Protein AF-A0A2C9LQG1-F1 (afdb_monomer)

Structure (mmCIF, N/CA/C/O backbone):
data_AF-A0A2C9LQG1-F1
#
_entry.id   AF-A0A2C9LQG1-F1
#
loop_
_atom_site.group_PDB
_atom_site.id
_atom_site.type_symbol
_atom_site.label_atom_id
_atom_site.label_alt_id
_atom_site.label_comp_id
_atom_site.label_asym_id
_atom_site.label_entity_id
_atom_site.label_seq_id
_atom_site.pdbx_PDB_ins_code
_atom_site.Cartn_x
_atom_site.Cartn_y
_atom_site.Cartn_z
_atom_site.occupancy
_atom_site.B_iso_or_equiv
_atom_site.auth_seq_id
_atom_site.auth_comp_id
_atom_site.auth_asym_id
_atom_site.auth_atom_id
_atom_site.pdbx_PDB_model_num
ATOM 1 N N . MET A 1 1 ? -5.700 8.205 7.347 1.00 85.12 1 MET A N 1
ATOM 2 C CA . MET A 1 1 ? -5.221 7.209 6.374 1.00 85.12 1 MET A CA 1
ATOM 3 C C . MET A 1 1 ? -3.959 6.591 6.927 1.00 85.12 1 MET A C 1
ATOM 5 O O . MET A 1 1 ? -3.077 7.338 7.330 1.00 85.12 1 MET A O 1
ATOM 9 N N . THR A 1 2 ? -3.921 5.273 7.025 1.00 94.88 2 THR A N 1
ATOM 10 C CA . THR A 1 2 ? -2.796 4.497 7.567 1.00 94.88 2 THR A CA 1
ATOM 11 C C . THR A 1 2 ? -2.528 3.297 6.706 1.00 94.88 2 THR A C 1
ATOM 13 O O . THR A 1 2 ? -3.257 3.081 5.746 1.00 94.88 2 THR A O 1
ATOM 16 N N . GLY A 1 3 ? -1.471 2.554 7.005 1.00 94.75 3 GLY A N 1
ATOM 17 C CA . GLY A 1 3 ? -1.071 1.473 6.136 1.00 94.75 3 GLY A CA 1
ATOM 18 C C . GLY A 1 3 ? 0.398 1.130 6.254 1.00 94.75 3 GLY A C 1
ATOM 19 O O . GLY A 1 3 ? 1.105 1.577 7.159 1.00 94.75 3 GLY A O 1
ATOM 20 N N . ILE A 1 4 ? 0.868 0.349 5.297 1.00 95.12 4 ILE A N 1
ATOM 21 C CA . ILE A 1 4 ? 2.271 -0.016 5.196 1.00 95.12 4 ILE A CA 1
ATOM 22 C C . ILE A 1 4 ? 2.699 -0.005 3.734 1.00 95.12 4 ILE A C 1
ATOM 24 O O . ILE A 1 4 ? 1.974 -0.469 2.855 1.00 95.12 4 ILE A O 1
ATOM 28 N N . THR A 1 5 ? 3.892 0.518 3.490 1.00 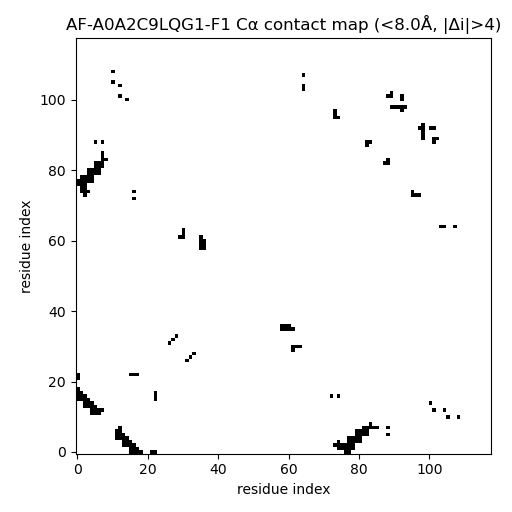95.31 5 THR A N 1
ATOM 29 C CA . THR A 1 5 ? 4.586 0.396 2.214 1.00 95.31 5 THR A CA 1
ATOM 30 C C . THR A 1 5 ? 5.738 -0.574 2.393 1.00 95.31 5 THR A C 1
ATOM 32 O O . THR A 1 5 ? 6.663 -0.310 3.166 1.00 95.31 5 THR A O 1
ATOM 35 N N . ILE A 1 6 ? 5.681 -1.686 1.671 1.00 94.75 6 ILE A N 1
ATOM 36 C CA . ILE A 1 6 ? 6.759 -2.660 1.577 1.00 94.75 6 ILE A CA 1
ATOM 37 C C . ILE A 1 6 ? 7.542 -2.385 0.303 1.00 94.75 6 ILE A C 1
ATOM 39 O O . ILE A 1 6 ? 6.982 -2.383 -0.792 1.00 94.75 6 ILE A O 1
ATOM 43 N N . ILE A 1 7 ? 8.840 -2.162 0.471 1.00 93.06 7 ILE A N 1
ATOM 44 C CA . ILE A 1 7 ? 9.786 -1.968 -0.623 1.00 93.06 7 ILE A CA 1
ATOM 45 C C . ILE A 1 7 ? 10.565 -3.268 -0.780 1.00 93.06 7 ILE A C 1
ATOM 47 O O . ILE A 1 7 ? 11.305 -3.655 0.128 1.00 93.06 7 ILE A O 1
ATOM 51 N N . TYR A 1 8 ? 10.382 -3.940 -1.912 1.00 90.56 8 TYR A N 1
ATOM 52 C CA . TYR A 1 8 ? 11.046 -5.197 -2.242 1.00 90.56 8 TYR A CA 1
ATOM 53 C C . TYR A 1 8 ? 11.442 -5.175 -3.717 1.00 90.56 8 TYR A C 1
ATOM 55 O O . TYR A 1 8 ? 10.589 -4.919 -4.555 1.00 90.56 8 TYR A O 1
ATOM 63 N N . LYS A 1 9 ? 12.727 -5.434 -4.008 1.00 82.12 9 LYS A N 1
ATOM 64 C CA . LYS A 1 9 ? 13.369 -5.471 -5.343 1.00 82.12 9 LYS A CA 1
ATOM 65 C C . LYS A 1 9 ? 12.526 -4.882 -6.492 1.00 82.12 9 LYS A C 1
ATOM 67 O O . LYS A 1 9 ? 12.582 -3.679 -6.719 1.00 82.12 9 LYS A O 1
ATOM 72 N N . ASP A 1 10 ? 11.750 -5.734 -7.167 1.00 76.38 10 ASP A N 1
ATOM 73 C CA . ASP A 1 10 ? 10.928 -5.410 -8.340 1.00 76.38 10 ASP A CA 1
ATOM 74 C C . ASP A 1 10 ? 9.413 -5.354 -8.040 1.00 76.38 10 ASP A C 1
ATOM 76 O O . ASP A 1 10 ? 8.603 -5.210 -8.949 1.00 76.38 10 ASP A O 1
ATOM 80 N N . CYS A 1 11 ? 9.001 -5.475 -6.775 1.00 83.69 11 CYS A N 1
ATOM 81 C CA . CYS A 1 11 ? 7.599 -5.469 -6.355 1.00 83.69 11 CYS A CA 1
ATOM 82 C C . CYS A 1 11 ? 7.409 -4.616 -5.094 1.00 83.69 11 CYS A C 1
ATOM 84 O O . CYS A 1 11 ? 7.632 -5.065 -3.968 1.00 83.69 11 CYS A O 1
ATOM 86 N N . ASN A 1 12 ? 6.942 -3.381 -5.279 1.00 91.62 12 ASN A N 1
ATOM 87 C CA . ASN A 1 12 ? 6.594 -2.489 -4.176 1.00 91.62 12 ASN A CA 1
ATOM 88 C C . ASN A 1 12 ? 5.099 -2.602 -3.868 1.00 91.62 12 ASN A C 1
ATOM 90 O O . ASN A 1 12 ? 4.265 -2.378 -4.743 1.00 91.62 12 ASN A O 1
ATOM 94 N N . VAL A 1 13 ? 4.753 -2.905 -2.618 1.00 94.00 13 VAL A N 1
ATOM 95 C CA . VAL A 1 13 ? 3.359 -3.087 -2.191 1.00 94.00 13 VAL A CA 1
ATOM 96 C C . VAL A 1 13 ? 2.969 -1.962 -1.246 1.00 94.00 13 VAL A C 1
ATOM 98 O O . VAL A 1 13 ? 3.611 -1.750 -0.219 1.00 94.00 13 VAL A O 1
ATOM 101 N N . VAL A 1 14 ? 1.898 -1.243 -1.582 1.00 95.00 14 VAL A N 1
ATOM 102 C CA . VAL A 1 14 ? 1.348 -0.156 -0.763 1.00 95.00 14 VAL A CA 1
ATOM 103 C C . VAL A 1 14 ? -0.043 -0.557 -0.293 1.00 95.00 14 VAL A C 1
ATOM 105 O O . VAL A 1 14 ? -0.980 -0.615 -1.087 1.00 95.00 14 VAL A O 1
ATOM 108 N N . VAL A 1 15 ? -0.189 -0.809 1.005 1.00 95.31 15 VAL A N 1
ATOM 109 C CA . VAL A 1 15 ? -1.479 -1.096 1.641 1.00 95.31 15 VAL A CA 1
ATOM 110 C C . VAL A 1 15 ? -1.956 0.166 2.342 1.00 95.31 15 VAL A C 1
ATOM 112 O O . VAL A 1 15 ? -1.191 0.763 3.097 1.00 95.31 15 VAL A O 1
ATOM 115 N N . VAL A 1 16 ? -3.208 0.572 2.114 1.00 95.25 16 VAL A N 1
ATOM 116 C CA . VAL A 1 16 ? -3.807 1.748 2.760 1.00 95.25 16 VAL A CA 1
ATOM 117 C C . VAL A 1 16 ? -5.201 1.469 3.317 1.00 95.25 16 VAL A C 1
ATOM 119 O O . VAL A 1 16 ? -6.076 0.935 2.643 1.00 95.25 16 VAL A O 1
ATOM 122 N N . GLU A 1 17 ? -5.435 1.930 4.540 1.00 94.31 17 GLU A N 1
ATOM 123 C CA . GLU A 1 17 ? -6.698 1.865 5.265 1.00 94.31 17 GLU A CA 1
ATOM 124 C C . GLU A 1 17 ? -7.156 3.272 5.676 1.00 94.31 17 GLU A C 1
ATOM 126 O O . GLU A 1 17 ? -6.378 4.143 6.090 1.00 94.31 17 GLU A O 1
ATOM 131 N N . GLY A 1 18 ? -8.456 3.534 5.565 1.00 93.62 18 GLY A N 1
ATOM 132 C CA . GLY A 1 18 ? -9.031 4.817 5.950 1.00 93.62 18 GLY A CA 1
ATOM 133 C C . GLY A 1 18 ? -10.456 4.997 5.452 1.00 93.62 18 GLY A C 1
ATOM 134 O O . GLY A 1 18 ? -11.048 4.100 4.867 1.00 93.62 18 GLY A O 1
ATOM 135 N N . GLY A 1 19 ? -11.012 6.187 5.677 1.00 93.75 19 GLY A N 1
ATOM 136 C CA . GLY A 1 19 ? -12.365 6.497 5.224 1.00 93.75 19 GLY A CA 1
ATOM 137 C C . GLY A 1 19 ? -12.475 6.604 3.691 1.00 93.75 19 GLY A C 1
ATOM 138 O O . GLY A 1 19 ? -11.514 7.016 3.030 1.00 93.75 19 GLY A O 1
ATOM 139 N N . PRO A 1 20 ? -13.670 6.376 3.117 1.00 93.31 20 PRO A N 1
ATOM 140 C CA . PRO A 1 20 ? -13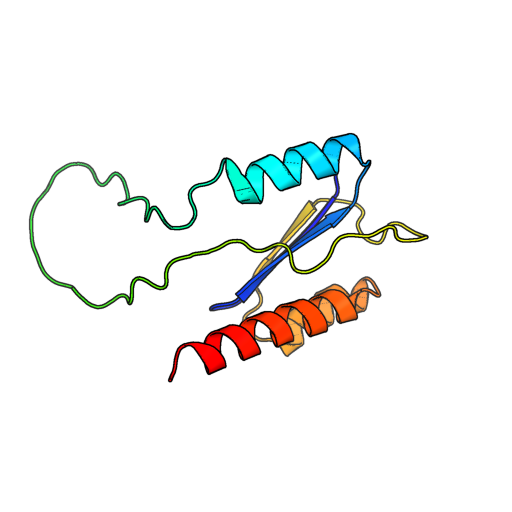.877 6.286 1.665 1.00 93.31 20 PRO A CA 1
ATOM 141 C C . PRO A 1 20 ? -13.508 7.576 0.914 1.00 93.31 20 PRO A C 1
ATOM 143 O O . PRO A 1 20 ? -12.974 7.548 -0.195 1.00 93.31 20 PRO A O 1
ATOM 146 N N . LYS A 1 21 ? -13.708 8.749 1.537 1.00 94.44 21 LYS A N 1
ATOM 147 C CA . LYS A 1 21 ? -13.273 10.036 0.961 1.00 94.44 21 LYS A CA 1
ATOM 148 C C . LYS A 1 21 ? -11.746 10.137 0.843 1.00 94.44 21 LYS A C 1
ATOM 150 O O . LYS A 1 21 ? -11.260 10.722 -0.125 1.00 94.44 21 LYS A O 1
ATOM 155 N N . GLN A 1 22 ? -11.002 9.613 1.822 1.00 94.00 22 GLN A N 1
ATOM 156 C CA . GLN A 1 22 ? -9.534 9.622 1.822 1.00 94.00 22 GLN A CA 1
ATOM 157 C C . GLN A 1 22 ? -8.999 8.619 0.796 1.00 94.00 22 GLN A C 1
ATOM 159 O O . GLN A 1 22 ? -8.169 8.995 -0.028 1.00 94.00 22 GLN A O 1
ATOM 164 N N . GLN A 1 23 ? -9.558 7.405 0.769 1.00 94.56 23 GLN A N 1
ATOM 165 C CA . GLN A 1 23 ? -9.211 6.365 -0.204 1.00 94.56 23 GLN A CA 1
ATOM 166 C C . GLN A 1 23 ? -9.410 6.843 -1.647 1.00 94.56 23 GLN A C 1
ATOM 168 O O . GLN A 1 23 ? -8.491 6.738 -2.452 1.00 94.56 23 GLN A O 1
ATOM 173 N N . ARG A 1 24 ? -10.538 7.494 -1.971 1.00 94.31 24 ARG A N 1
ATOM 174 C CA . ARG A 1 24 ? -10.774 8.040 -3.321 1.00 94.31 24 ARG A CA 1
ATOM 175 C C . ARG A 1 24 ? -9.732 9.081 -3.739 1.00 94.31 24 ARG A C 1
ATOM 177 O O . ARG A 1 24 ? -9.309 9.105 -4.895 1.00 94.31 24 ARG A O 1
ATOM 184 N N . LYS A 1 25 ? -9.317 9.957 -2.815 1.00 95.75 25 LYS A N 1
ATOM 185 C CA . LYS A 1 25 ? -8.253 10.942 -3.078 1.00 95.75 25 LYS A CA 1
ATOM 186 C C . LYS A 1 25 ? -6.906 1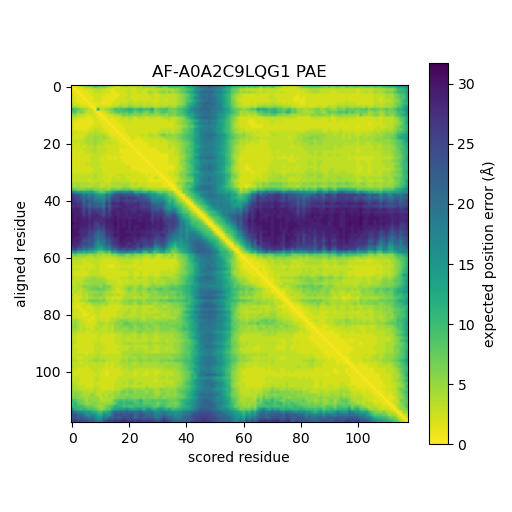0.253 -3.301 1.00 95.75 25 LYS A C 1
ATOM 188 O O . LYS A 1 25 ? -6.193 10.636 -4.224 1.00 95.75 25 LYS A O 1
ATOM 193 N N . PHE A 1 26 ? -6.588 9.245 -2.491 1.00 95.81 26 PHE A N 1
ATOM 194 C CA . PHE A 1 26 ? -5.342 8.489 -2.593 1.00 95.81 26 PHE A CA 1
ATOM 195 C C . PHE A 1 26 ? -5.274 7.656 -3.875 1.00 95.81 26 PHE A C 1
ATOM 197 O O . PHE A 1 26 ? -4.298 7.749 -4.606 1.00 95.81 26 PHE A O 1
ATOM 204 N N . LYS A 1 27 ? -6.351 6.952 -4.233 1.00 95.31 27 LYS A N 1
ATOM 205 C CA . LYS A 1 27 ? -6.469 6.219 -5.500 1.00 95.31 27 LYS A CA 1
ATOM 206 C C . LYS A 1 27 ? -6.258 7.133 -6.705 1.00 95.31 27 LYS A C 1
ATOM 208 O O . LYS A 1 27 ? -5.466 6.814 -7.582 1.00 95.31 27 LYS A O 1
ATOM 213 N N . ARG A 1 28 ? -6.895 8.313 -6.727 1.00 95.69 28 ARG A N 1
ATOM 214 C CA . ARG A 1 28 ? -6.687 9.302 -7.801 1.00 95.69 28 ARG A CA 1
ATOM 215 C C . ARG A 1 28 ? -5.251 9.831 -7.834 1.00 95.69 28 ARG A C 1
ATOM 217 O O . ARG A 1 28 ? -4.743 10.123 -8.913 1.00 95.69 28 ARG A O 1
ATOM 224 N N . LEU A 1 29 ? -4.611 9.990 -6.674 1.00 95.69 29 LEU A N 1
ATOM 225 C CA . LEU A 1 29 ? -3.201 10.364 -6.597 1.00 95.69 29 LEU A CA 1
ATOM 226 C C . LEU A 1 29 ? -2.322 9.283 -7.237 1.00 95.69 29 LEU A C 1
ATOM 228 O O . LEU A 1 29 ? -1.599 9.595 -8.178 1.00 95.69 29 LEU A O 1
ATOM 232 N N . MET A 1 30 ? -2.445 8.041 -6.769 1.00 94.81 30 MET A N 1
ATOM 233 C CA . MET A 1 30 ? -1.616 6.918 -7.202 1.00 94.81 30 MET A CA 1
ATOM 234 C C . MET A 1 30 ? -1.850 6.555 -8.668 1.00 94.81 30 MET A C 1
ATOM 236 O O . MET A 1 30 ? -0.889 6.427 -9.403 1.00 94.81 30 MET A O 1
ATOM 240 N N . LEU A 1 31 ? -3.093 6.433 -9.131 1.00 92.88 31 LEU A N 1
ATOM 241 C CA . LEU A 1 31 ? -3.364 5.898 -10.471 1.00 92.88 31 LEU A CA 1
ATOM 242 C C . LEU A 1 31 ? -3.368 6.957 -11.581 1.00 92.88 31 LEU A C 1
ATOM 244 O O . LEU A 1 31 ? -3.066 6.640 -12.725 1.00 92.88 31 LEU A O 1
ATOM 248 N N . ASN A 1 32 ? -3.728 8.211 -11.278 1.00 92.75 32 ASN A N 1
ATOM 249 C CA . ASN A 1 32 ? -3.968 9.216 -12.325 1.00 92.75 32 ASN A CA 1
ATOM 250 C C . ASN A 1 32 ? -2.993 10.394 -12.275 1.00 92.75 32 ASN A C 1
ATOM 252 O O . ASN A 1 32 ? -2.670 10.964 -13.318 1.00 92.75 32 ASN A O 1
ATOM 256 N N . ARG A 1 33 ? -2.604 10.835 -11.071 1.00 93.38 33 ARG A N 1
ATOM 257 C CA . ARG A 1 33 ? -1.805 12.060 -10.901 1.00 93.38 33 ARG A CA 1
ATOM 258 C C . ARG A 1 33 ? -0.309 11.791 -10.935 1.00 93.38 33 ARG A C 1
ATOM 260 O O . ARG A 1 33 ? 0.409 12.608 -11.496 1.00 93.38 33 ARG A O 1
ATOM 267 N N . ILE A 1 34 ? 0.149 10.705 -10.316 1.00 92.00 34 ILE A N 1
ATOM 268 C CA . ILE A 1 34 ? 1.561 10.322 -10.345 1.00 92.00 34 ILE A CA 1
ATOM 269 C C . ILE A 1 34 ? 1.854 9.661 -11.691 1.00 92.00 34 ILE A C 1
ATOM 271 O O . ILE A 1 34 ? 1.160 8.735 -12.109 1.00 92.00 34 ILE A O 1
ATOM 275 N N . LYS A 1 35 ? 2.879 10.166 -12.373 1.00 88.44 35 LYS A N 1
ATOM 276 C CA . LYS A 1 35 ? 3.365 9.631 -13.641 1.00 88.44 35 LYS A CA 1
ATOM 277 C C . LYS A 1 35 ? 4.463 8.615 -13.354 1.00 88.44 35 LYS A C 1
ATOM 279 O O . LYS A 1 35 ? 5.623 8.972 -13.232 1.00 88.44 35 LYS A O 1
ATOM 284 N N . TRP A 1 36 ? 4.075 7.353 -13.184 1.00 86.81 36 TRP A N 1
ATOM 285 C CA . TRP A 1 36 ? 5.015 6.285 -12.821 1.00 86.81 36 TRP A CA 1
ATOM 286 C C . TRP A 1 36 ? 5.983 5.929 -13.948 1.00 86.81 36 TRP A C 1
ATOM 288 O O . TRP A 1 36 ? 7.148 5.664 -13.680 1.00 86.81 36 TRP A O 1
ATOM 298 N N . SER A 1 37 ? 5.514 5.977 -15.196 1.00 80.12 37 SER A N 1
ATOM 299 C CA . SER A 1 37 ? 6.317 5.679 -16.384 1.00 80.12 37 SER A CA 1
ATOM 300 C C . SER A 1 37 ? 7.286 6.799 -16.758 1.00 80.12 37 SER A C 1
ATOM 302 O O . SER A 1 37 ? 8.208 6.580 -17.537 1.00 80.12 37 SER A O 1
ATOM 304 N N . GLU A 1 38 ? 7.075 8.012 -16.244 1.00 72.94 38 GLU A N 1
ATOM 305 C CA . GLU A 1 38 ? 8.002 9.117 -16.451 1.00 72.94 38 GLU A CA 1
ATOM 306 C C . GLU A 1 38 ? 9.182 8.906 -15.504 1.00 72.94 38 GLU A C 1
ATOM 308 O O . GLU A 1 38 ? 9.134 9.239 -14.318 1.00 72.94 38 GLU A O 1
ATOM 313 N N . SER A 1 39 ? 10.251 8.307 -16.034 1.00 58.03 39 SER A N 1
ATOM 314 C CA . SER A 1 39 ? 11.548 8.303 -15.371 1.00 58.03 39 SER A CA 1
ATOM 315 C C . SER A 1 39 ? 11.929 9.762 -15.163 1.00 58.03 39 SER A C 1
ATOM 317 O O . SER A 1 39 ? 12.273 10.470 -16.114 1.00 58.03 39 SER A O 1
ATO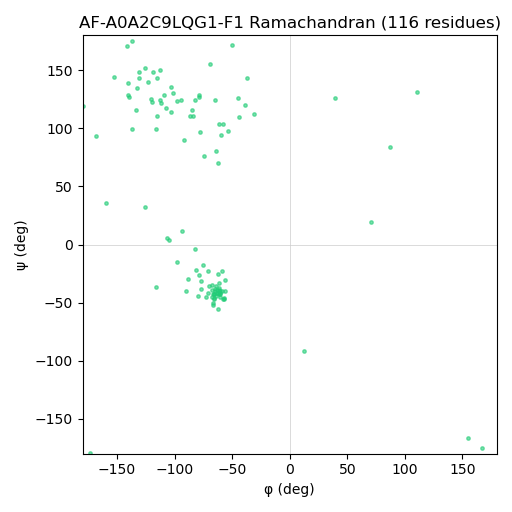M 319 N N . HIS A 1 40 ? 11.799 10.254 -13.929 1.00 55.25 40 HIS A N 1
ATOM 320 C CA . HIS A 1 40 ? 12.398 11.520 -13.551 1.00 55.25 40 HIS A CA 1
ATOM 321 C C . HIS A 1 40 ? 13.897 11.344 -13.777 1.00 55.25 40 HIS A C 1
ATOM 323 O O . HIS A 1 40 ? 14.610 10.852 -12.899 1.00 55.25 40 HIS A O 1
ATOM 329 N N . ARG A 1 41 ? 14.374 11.746 -14.967 1.00 50.66 41 ARG A N 1
ATOM 330 C CA . ARG A 1 41 ? 15.761 12.140 -15.177 1.00 50.66 41 ARG A CA 1
ATOM 331 C C . ARG A 1 41 ? 16.070 13.007 -13.976 1.00 50.66 41 ARG A C 1
ATOM 333 O O . ARG A 1 41 ? 15.456 14.062 -13.798 1.00 50.66 41 ARG A O 1
ATOM 340 N N . ARG A 1 42 ? 16.909 12.480 -13.080 1.00 48.41 42 ARG A N 1
ATOM 341 C CA . ARG A 1 42 ? 17.400 13.225 -11.928 1.00 48.41 42 ARG A CA 1
ATOM 342 C C . ARG A 1 42 ? 17.789 14.582 -12.489 1.00 48.41 42 ARG A C 1
ATOM 344 O O . ARG A 1 42 ? 18.509 14.621 -13.484 1.00 48.41 42 ARG A O 1
ATOM 351 N N . VAL A 1 43 ? 17.263 15.659 -11.914 1.00 46.22 43 VAL A N 1
ATOM 352 C CA . VAL A 1 43 ? 17.752 17.008 -12.191 1.00 46.22 43 VAL A CA 1
ATOM 353 C C . VAL A 1 43 ? 19.187 17.021 -11.669 1.00 46.22 43 VAL A C 1
ATOM 355 O O . VAL A 1 43 ? 19.447 17.347 -10.517 1.00 46.22 43 VAL A O 1
ATOM 358 N N . LYS A 1 44 ? 20.102 16.485 -12.475 1.00 44.53 44 LYS A N 1
ATOM 359 C CA . LYS A 1 44 ? 21.529 16.667 -12.342 1.00 44.53 44 LYS A CA 1
ATOM 360 C C . LYS A 1 44 ? 21.781 17.951 -13.104 1.00 44.53 44 LYS A C 1
ATOM 362 O O . LYS A 1 44 ? 21.559 18.021 -14.311 1.00 44.53 44 LYS A O 1
ATOM 367 N N . ASP A 1 45 ? 22.128 18.960 -12.324 1.00 43.09 45 ASP A N 1
ATOM 368 C CA . ASP A 1 45 ? 22.846 20.140 -12.768 1.00 43.09 45 ASP A CA 1
ATOM 369 C C . ASP A 1 45 ? 23.901 19.755 -13.820 1.00 43.09 45 ASP A C 1
ATOM 371 O O . ASP A 1 45 ? 24.486 18.670 -13.738 1.00 43.09 45 ASP A O 1
ATOM 375 N N . ASN A 1 46 ? 24.085 20.628 -14.808 1.00 45.72 46 ASN A N 1
ATOM 376 C CA . ASN A 1 46 ? 25.014 20.480 -15.929 1.00 45.72 46 ASN A CA 1
ATOM 377 C C . ASN A 1 46 ? 26.358 19.849 -15.517 1.00 45.72 46 ASN A C 1
ATOM 379 O O . ASN A 1 46 ? 27.069 20.431 -14.705 1.00 45.72 46 ASN A O 1
ATOM 383 N N . ASP A 1 47 ? 26.708 18.699 -16.094 1.00 43.38 47 ASP A N 1
ATOM 384 C CA . ASP A 1 47 ? 27.907 18.551 -16.934 1.00 43.38 47 ASP A CA 1
ATOM 385 C C . ASP A 1 47 ? 28.013 17.110 -17.462 1.00 43.38 47 ASP A C 1
ATOM 387 O O . ASP A 1 47 ? 28.066 16.143 -16.702 1.00 43.38 47 ASP A O 1
ATOM 391 N N . ASP A 1 48 ? 27.988 17.017 -18.788 1.00 48.81 48 ASP A N 1
ATOM 392 C CA . ASP A 1 48 ? 28.802 16.169 -19.655 1.00 48.81 48 ASP A CA 1
ATOM 393 C C . ASP A 1 48 ? 29.164 14.707 -19.292 1.00 48.81 48 ASP A C 1
ATOM 395 O O . ASP A 1 48 ? 29.904 14.410 -18.353 1.00 48.81 48 ASP A O 1
ATOM 399 N N . LYS A 1 49 ? 28.818 13.864 -20.280 1.00 42.03 49 LYS A N 1
ATOM 400 C CA . LYS A 1 49 ? 29.459 12.633 -20.789 1.00 42.03 49 LYS A CA 1
ATOM 401 C C . LYS A 1 49 ? 28.773 11.289 -20.534 1.00 42.03 49 LYS A C 1
ATOM 403 O O . LYS A 1 49 ? 28.328 10.958 -19.440 1.00 42.03 49 LYS A O 1
ATOM 408 N N . ASP A 1 50 ? 28.719 10.599 -21.670 1.00 47.12 50 ASP A N 1
ATOM 409 C CA . ASP A 1 50 ? 28.120 9.332 -22.063 1.00 47.12 50 ASP A CA 1
ATOM 410 C C . ASP A 1 50 ? 28.422 8.111 -21.183 1.00 47.12 50 ASP A C 1
ATOM 412 O O . ASP A 1 50 ? 29.309 8.114 -20.332 1.00 47.12 50 ASP A O 1
ATOM 416 N N . ASP A 1 51 ? 27.686 7.053 -21.531 1.00 42.09 51 ASP A N 1
ATOM 417 C CA . ASP A 1 51 ? 27.891 5.639 -21.214 1.00 42.09 51 ASP A CA 1
ATOM 418 C C . ASP A 1 51 ? 27.299 5.146 -19.890 1.00 42.09 51 ASP A C 1
ATOM 420 O O . ASP A 1 51 ? 27.988 5.015 -18.885 1.00 42.09 51 ASP A O 1
ATOM 424 N N . ASP A 1 52 ? 26.004 4.796 -19.926 1.00 39.03 52 ASP A N 1
ATOM 425 C CA . ASP A 1 52 ? 25.580 3.404 -19.684 1.00 39.03 52 ASP A CA 1
ATOM 426 C C . ASP A 1 52 ? 24.096 3.205 -20.065 1.00 39.03 52 ASP A C 1
ATOM 428 O O . ASP A 1 52 ? 23.165 3.454 -19.293 1.00 39.03 52 ASP A O 1
ATOM 432 N N . VAL A 1 53 ? 23.868 2.761 -21.301 1.00 46.56 53 VAL A N 1
ATOM 433 C CA . VAL A 1 53 ? 22.596 2.188 -21.759 1.00 46.56 53 VAL A CA 1
ATOM 434 C C . VAL A 1 53 ? 22.491 0.775 -21.171 1.00 46.56 53 VAL A C 1
ATOM 436 O O . VAL A 1 53 ? 22.738 -0.205 -21.867 1.00 46.56 53 VAL A O 1
ATOM 439 N N . SER A 1 54 ? 22.171 0.637 -19.878 1.00 43.84 54 SER A N 1
ATOM 440 C CA . SER A 1 54 ? 21.903 -0.692 -19.294 1.00 43.84 54 SER A CA 1
ATOM 441 C C . SER A 1 54 ? 21.089 -0.716 -17.989 1.00 43.84 54 SER A C 1
ATOM 443 O O . SER A 1 54 ? 21.248 -1.604 -17.154 1.00 43.84 54 SER A O 1
ATOM 445 N N . SER A 1 55 ? 20.107 0.169 -17.814 1.00 44.31 55 SER A N 1
ATOM 446 C CA . SER A 1 55 ? 19.007 -0.133 -16.887 1.00 44.31 55 SER A CA 1
ATOM 447 C C . SER A 1 55 ? 17.729 -0.222 -17.685 1.00 44.31 55 SER A C 1
ATOM 449 O O . SER A 1 55 ? 17.169 0.809 -18.042 1.00 44.31 55 SER A O 1
ATOM 451 N N . VAL A 1 56 ? 17.318 -1.454 -17.991 1.00 45.28 56 VAL A N 1
ATOM 452 C CA . VAL A 1 56 ? 16.004 -1.802 -18.535 1.00 45.28 56 VAL A CA 1
ATOM 453 C C . VAL A 1 56 ? 14.979 -0.811 -17.996 1.00 45.28 56 VAL A C 1
ATOM 455 O O . VAL A 1 56 ? 14.725 -0.791 -16.788 1.00 45.28 56 VAL A O 1
ATOM 458 N N . ASP A 1 57 ? 14.441 0.028 -18.882 1.00 51.72 57 ASP A N 1
ATOM 459 C CA . ASP A 1 57 ? 13.260 0.850 -18.647 1.00 51.72 57 ASP A CA 1
ATOM 460 C C . ASP A 1 57 ? 12.086 -0.107 -18.399 1.00 51.72 57 ASP A C 1
ATOM 462 O O . ASP A 1 57 ? 11.196 -0.280 -19.229 1.00 51.72 57 ASP A O 1
ATOM 466 N N . LYS A 1 58 ? 12.089 -0.796 -17.251 1.00 58.19 58 LYS A N 1
ATOM 467 C CA . LYS A 1 58 ? 10.898 -1.445 -16.731 1.00 58.19 58 LYS A CA 1
ATOM 468 C C . LYS A 1 58 ? 9.943 -0.293 -16.509 1.00 58.19 58 LYS A C 1
ATOM 470 O O . LYS A 1 58 ? 10.138 0.496 -15.584 1.00 58.19 58 LYS A O 1
ATOM 475 N N . THR A 1 59 ? 8.970 -0.149 -17.402 1.00 68.12 59 THR A N 1
ATOM 476 C CA . THR A 1 59 ? 7.936 0.876 -17.323 1.00 68.12 59 THR A CA 1
ATOM 477 C C . THR A 1 59 ? 7.285 0.767 -15.953 1.00 68.12 59 THR A C 1
ATOM 479 O O . THR A 1 59 ? 6.456 -0.114 -15.715 1.00 68.12 59 THR A O 1
ATOM 482 N N . ASN A 1 60 ? 7.714 1.612 -15.017 1.00 82.19 60 ASN A N 1
ATOM 483 C CA . ASN A 1 60 ? 7.213 1.549 -13.660 1.00 82.19 60 ASN A CA 1
ATOM 484 C C . ASN A 1 60 ? 5.725 1.900 -13.724 1.00 82.19 60 ASN A C 1
ATOM 486 O O . ASN A 1 60 ? 5.332 2.923 -14.290 1.00 82.19 60 ASN A O 1
ATOM 490 N N . LYS A 1 61 ? 4.888 1.005 -13.208 1.00 86.62 61 LYS A N 1
ATOM 491 C CA . LYS A 1 61 ? 3.433 1.125 -13.244 1.00 86.62 61 LYS A CA 1
ATOM 492 C C . LYS A 1 61 ? 2.885 0.878 -11.849 1.00 86.62 61 LYS A C 1
ATOM 494 O O . LYS A 1 61 ? 3.382 0.041 -11.103 1.00 86.62 61 LYS A O 1
ATOM 499 N N . CYS A 1 62 ? 1.839 1.615 -11.499 1.00 90.50 62 CYS A N 1
ATOM 500 C CA . CYS A 1 62 ? 1.090 1.397 -10.272 1.00 90.50 62 CYS A CA 1
ATOM 501 C C . CYS A 1 62 ? -0.295 0.888 -10.643 1.00 90.50 62 CYS A C 1
ATOM 503 O O . CYS A 1 62 ? -1.036 1.560 -11.362 1.00 90.50 62 CYS A O 1
ATOM 505 N N . VAL A 1 63 ? -0.635 -0.293 -10.140 1.00 92.12 63 VAL A N 1
ATOM 506 C CA . VAL A 1 63 ? -1.924 -0.941 -10.373 1.00 92.12 63 VAL A CA 1
ATOM 507 C C . VAL A 1 63 ? -2.653 -1.134 -9.052 1.00 92.12 63 VAL A C 1
ATOM 509 O O . VAL A 1 63 ? -2.047 -1.295 -7.991 1.00 92.12 63 VAL A O 1
ATOM 512 N N . LEU A 1 64 ? -3.980 -1.089 -9.108 1.00 94.12 64 LEU A N 1
ATOM 513 C CA . LEU A 1 64 ? -4.814 -1.432 -7.967 1.00 94.12 64 LEU A CA 1
ATOM 514 C C . LEU A 1 64 ? -4.997 -2.949 -7.931 1.00 94.12 64 LEU A C 1
ATOM 516 O O . LEU A 1 64 ? -5.710 -3.489 -8.769 1.00 94.12 64 LEU A O 1
ATOM 520 N N . VAL A 1 65 ? -4.394 -3.605 -6.941 1.00 93.88 65 VAL A N 1
ATOM 521 C CA . VAL A 1 65 ? -4.516 -5.061 -6.752 1.00 93.88 65 VAL A CA 1
ATOM 522 C C . VAL A 1 65 ? -5.839 -5.429 -6.075 1.00 93.88 65 VAL A C 1
ATOM 524 O O . VAL A 1 65 ? -6.515 -6.369 -6.481 1.00 93.88 65 VAL A O 1
ATOM 527 N N . TRP A 1 66 ? -6.228 -4.687 -5.034 1.00 94.25 66 TRP A N 1
ATOM 528 C CA . TRP A 1 66 ? -7.436 -4.967 -4.262 1.00 94.25 66 TRP A CA 1
ATOM 529 C C . TRP A 1 66 ? -8.017 -3.699 -3.629 1.00 94.25 66 TRP A C 1
ATOM 531 O O . TRP A 1 66 ? -7.283 -2.814 -3.189 1.00 94.25 66 TRP A O 1
ATOM 541 N N . GLU A 1 67 ? -9.346 -3.630 -3.564 1.00 94.44 67 GLU A N 1
ATOM 542 C CA . GLU A 1 67 ? -10.106 -2.588 -2.874 1.00 94.44 67 GLU A CA 1
ATOM 543 C C . GLU A 1 67 ? -11.314 -3.228 -2.183 1.00 94.44 67 GLU A C 1
ATOM 545 O O . GLU A 1 67 ? -12.084 -3.956 -2.808 1.00 94.44 67 GLU A O 1
ATOM 550 N N . GLY A 1 68 ? -11.497 -2.949 -0.894 1.00 93.25 68 GLY A N 1
ATOM 551 C CA . GLY A 1 68 ? -12.611 -3.500 -0.134 1.00 93.25 68 GLY A CA 1
ATOM 552 C C . GLY A 1 68 ? -12.729 -2.926 1.273 1.00 93.25 68 GLY A C 1
ATOM 553 O O . GLY A 1 68 ? -11.960 -2.059 1.691 1.00 93.25 68 GLY A O 1
ATOM 554 N N . MET A 1 69 ? -13.736 -3.412 1.999 1.00 92.12 69 MET A N 1
ATOM 555 C CA . MET A 1 69 ? -13.974 -3.069 3.400 1.00 92.12 69 MET A CA 1
ATOM 556 C C . MET A 1 69 ? -13.514 -4.210 4.304 1.00 92.12 69 MET A C 1
ATOM 558 O O . MET A 1 69 ? -13.823 -5.372 4.050 1.00 92.12 69 MET A O 1
ATOM 562 N N . VAL A 1 70 ? -12.823 -3.860 5.387 1.00 90.94 70 VAL A N 1
ATOM 563 C CA . VAL A 1 70 ? -12.412 -4.786 6.449 1.00 90.94 70 VAL A CA 1
ATOM 564 C C . VAL A 1 70 ? -13.140 -4.469 7.747 1.00 90.94 70 VAL A C 1
ATOM 566 O O . VAL A 1 70 ? -13.496 -3.321 8.011 1.00 90.94 70 VAL A O 1
ATOM 569 N N . LYS A 1 71 ? -13.367 -5.498 8.569 1.00 89.12 71 LYS A N 1
ATOM 570 C CA . LYS A 1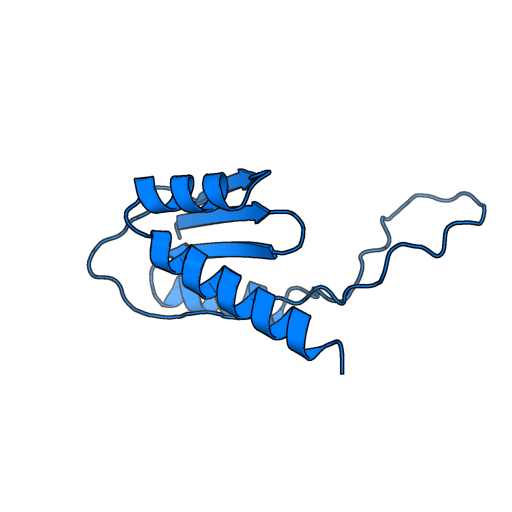 71 ? -14.109 -5.375 9.833 1.00 89.12 71 LYS A CA 1
ATOM 571 C C . LYS A 1 71 ? -13.356 -4.546 10.876 1.00 89.12 71 LYS A C 1
ATOM 573 O O . LYS A 1 71 ? -13.970 -3.788 11.621 1.00 89.12 71 LYS A O 1
ATOM 578 N N . THR A 1 72 ? -12.040 -4.713 10.942 1.00 88.75 72 THR A N 1
ATOM 579 C CA . THR A 1 72 ? -11.159 -4.056 11.910 1.00 88.75 72 THR A CA 1
ATOM 580 C C . THR A 1 72 ? -9.970 -3.449 11.191 1.00 88.75 72 THR A C 1
ATOM 582 O O . THR A 1 72 ? -9.516 -3.976 10.180 1.00 88.75 72 THR A O 1
ATOM 585 N N . ARG A 1 73 ? -9.468 -2.342 11.732 1.00 87.56 73 ARG A N 1
ATOM 586 C CA . ARG A 1 73 ? -8.278 -1.663 11.227 1.00 87.56 73 ARG A CA 1
ATOM 587 C C . ARG A 1 73 ? -7.027 -2.400 11.697 1.00 87.56 73 ARG A C 1
ATOM 589 O O . ARG A 1 73 ? -6.894 -2.625 12.897 1.00 87.56 73 ARG A O 1
ATOM 596 N N . SER A 1 74 ? -6.123 -2.720 10.778 1.00 90.44 74 SER A N 1
ATOM 597 C CA . SER A 1 74 ? -4.890 -3.458 11.084 1.00 90.44 74 SER A CA 1
ATOM 598 C C . SER A 1 74 ? -3.666 -2.551 11.254 1.00 90.44 74 SER A C 1
ATOM 600 O O . SER A 1 74 ? -2.656 -2.991 11.800 1.00 90.44 74 SER A O 1
ATOM 602 N N . PHE A 1 75 ? -3.733 -1.284 10.818 1.00 92.25 75 PHE A N 1
ATOM 603 C CA . PHE A 1 75 ? -2.599 -0.348 10.878 1.00 92.25 75 PHE A CA 1
ATOM 604 C C . PHE A 1 75 ? -2.887 0.908 11.709 1.00 92.25 75 PHE A C 1
ATOM 606 O O . PHE A 1 75 ? -3.795 1.681 11.385 1.00 92.25 75 PHE A O 1
ATOM 613 N N . ASP A 1 76 ? -2.031 1.183 12.696 1.00 87.69 76 ASP A N 1
ATOM 614 C CA . ASP A 1 76 ? -2.122 2.378 13.551 1.00 87.69 76 ASP A CA 1
ATOM 615 C C . ASP A 1 76 ? -1.633 3.658 12.872 1.00 87.69 76 ASP A C 1
ATOM 617 O O . ASP A 1 76 ? -2.262 4.708 13.024 1.00 87.69 76 ASP A O 1
ATOM 621 N N . GLU A 1 77 ? -0.558 3.550 12.084 1.00 91.94 77 GLU A N 1
ATOM 622 C CA . GLU A 1 77 ? 0.146 4.632 11.382 1.00 91.94 77 GLU A CA 1
ATOM 623 C C . GLU A 1 77 ? 0.592 4.177 9.982 1.00 91.94 77 GLU A C 1
ATOM 625 O O . GLU A 1 77 ? 0.476 3.000 9.647 1.00 91.94 77 GLU A O 1
ATOM 630 N N . MET A 1 78 ? 1.085 5.102 9.150 1.00 92.00 78 MET A N 1
ATOM 631 C CA . MET A 1 78 ? 1.701 4.765 7.862 1.00 92.00 78 MET A CA 1
ATOM 632 C C . MET A 1 78 ? 3.182 4.421 8.064 1.00 92.00 78 MET A C 1
ATOM 634 O O . MET A 1 78 ? 3.959 5.289 8.457 1.00 92.00 78 MET A O 1
ATOM 638 N N . LYS A 1 79 ? 3.588 3.178 7.785 1.00 92.94 79 LYS A N 1
ATOM 639 C CA . LYS A 1 79 ? 4.983 2.725 7.957 1.00 92.94 79 LYS A CA 1
ATOM 640 C C . LYS A 1 79 ? 5.627 2.358 6.623 1.00 92.94 79 LYS A C 1
ATOM 642 O O . LYS A 1 79 ? 4.984 1.764 5.768 1.00 92.94 79 LYS A O 1
ATOM 647 N N . PHE A 1 80 ? 6.914 2.653 6.470 1.00 94.00 80 PHE A N 1
ATOM 648 C CA . PHE A 1 80 ? 7.719 2.225 5.322 1.00 94.00 80 PHE A CA 1
ATOM 649 C C . PHE A 1 80 ? 8.710 1.157 5.779 1.00 94.00 80 PHE A C 1
ATOM 651 O O . PHE A 1 80 ? 9.406 1.342 6.781 1.00 94.00 80 PHE A O 1
ATOM 658 N N . LYS A 1 81 ? 8.748 0.020 5.082 1.00 92.31 81 LYS A N 1
ATOM 659 C CA . LYS A 1 81 ? 9.620 -1.110 5.408 1.00 92.31 81 LYS A CA 1
ATOM 660 C C . LYS A 1 81 ? 10.311 -1.633 4.158 1.00 92.31 81 LYS A C 1
ATOM 662 O O . LYS A 1 81 ? 9.671 -2.187 3.269 1.00 92.31 81 LYS A O 1
ATOM 667 N N . THR A 1 82 ? 11.631 -1.507 4.132 1.00 93.00 82 THR A N 1
ATOM 668 C CA . THR A 1 82 ? 12.468 -2.149 3.118 1.00 93.00 82 THR A CA 1
ATOM 669 C C . THR A 1 82 ? 12.718 -3.592 3.522 1.00 93.00 82 THR A C 1
ATOM 671 O O . THR A 1 82 ? 13.185 -3.858 4.629 1.00 93.00 82 THR A O 1
ATOM 674 N N . CYS A 1 83 ? 12.377 -4.519 2.635 1.00 89.69 83 CYS A N 1
ATOM 675 C CA . CYS A 1 83 ? 12.467 -5.950 2.871 1.00 89.69 83 CYS A CA 1
ATOM 676 C C . CYS A 1 83 ? 13.417 -6.563 1.829 1.00 89.69 83 CYS A C 1
ATOM 678 O O . CYS A 1 83 ? 13.174 -6.405 0.634 1.00 89.69 83 CYS A O 1
ATOM 680 N N . PRO A 1 84 ? 14.502 -7.249 2.236 1.00 89.38 84 PRO A N 1
ATOM 681 C CA . PRO A 1 84 ? 15.441 -7.860 1.290 1.00 89.38 84 PRO A CA 1
ATOM 682 C C . PRO A 1 84 ? 14.927 -9.189 0.715 1.00 89.38 84 PRO A C 1
ATOM 684 O O . PRO A 1 84 ? 15.309 -9.573 -0.391 1.00 89.38 84 PRO A O 1
ATOM 687 N N . THR A 1 85 ? 14.059 -9.888 1.452 1.00 90.69 85 THR A N 1
ATOM 688 C CA . THR A 1 85 ? 13.477 -11.181 1.074 1.00 90.69 85 THR A CA 1
ATOM 689 C C . THR A 1 85 ? 11.952 -11.133 1.120 1.00 90.69 85 THR A C 1
ATOM 691 O O . THR A 1 85 ? 11.360 -10.393 1.910 1.00 90.69 85 THR A O 1
ATOM 694 N N . GLU A 1 86 ? 11.316 -11.965 0.295 1.00 88.94 86 GLU A N 1
ATOM 695 C CA . GLU A 1 86 ? 9.860 -12.153 0.282 1.00 88.94 86 GLU A CA 1
ATOM 696 C C . GLU A 1 86 ? 9.356 -12.673 1.637 1.00 88.94 86 GLU A C 1
ATOM 698 O O . GLU A 1 86 ? 8.377 -12.169 2.183 1.00 88.94 86 GLU A O 1
ATOM 703 N N . SER A 1 87 ? 10.082 -13.624 2.235 1.00 90.44 87 SER A N 1
ATOM 704 C CA . SER A 1 87 ? 9.766 -14.177 3.555 1.00 90.44 87 SER A CA 1
ATOM 705 C C . SER A 1 87 ? 9.681 -13.096 4.633 1.0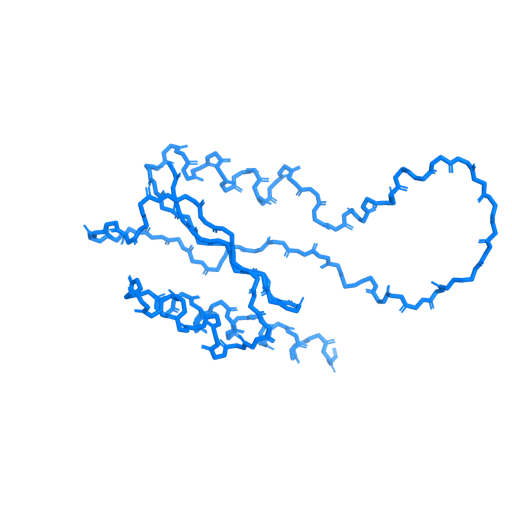0 90.44 87 SER A C 1
ATOM 707 O O . SER A 1 87 ? 8.765 -13.116 5.454 1.00 90.44 87 SER A O 1
ATOM 709 N N . PHE A 1 88 ? 10.585 -12.113 4.597 1.00 92.38 88 PHE A N 1
ATOM 710 C CA . PHE A 1 88 ? 10.586 -11.008 5.547 1.00 92.38 88 PHE A CA 1
ATOM 711 C C . PHE A 1 88 ? 9.417 -10.049 5.300 1.00 92.38 88 PHE A C 1
ATOM 713 O O . PHE A 1 88 ? 8.758 -9.642 6.256 1.00 92.38 88 PHE A O 1
ATOM 720 N N . ALA A 1 89 ? 9.115 -9.728 4.037 1.00 91.88 89 ALA A N 1
ATOM 721 C CA . ALA A 1 89 ? 7.954 -8.913 3.669 1.00 91.88 89 ALA A CA 1
ATOM 722 C C . ALA A 1 89 ? 6.641 -9.539 4.163 1.00 91.88 89 ALA A C 1
ATOM 724 O O . ALA A 1 89 ? 5.833 -8.874 4.821 1.00 91.88 89 ALA A O 1
ATOM 725 N N . ARG A 1 90 ? 6.477 -10.846 3.932 1.00 93.31 90 ARG A N 1
ATOM 726 C CA . ARG A 1 90 ? 5.330 -11.620 4.408 1.00 93.31 90 ARG A CA 1
ATOM 727 C C . ARG A 1 90 ? 5.243 -11.634 5.932 1.00 93.31 90 ARG A C 1
ATOM 729 O O . ARG A 1 90 ? 4.164 -11.436 6.483 1.00 93.31 90 ARG A O 1
ATOM 736 N N . GLU A 1 91 ? 6.365 -11.803 6.632 1.00 93.88 91 GLU A N 1
ATOM 737 C CA . GLU A 1 91 ? 6.404 -11.790 8.100 1.00 93.88 91 GLU A CA 1
ATOM 738 C C . GLU A 1 91 ? 5.950 -10.440 8.688 1.00 93.88 91 GLU A C 1
ATOM 740 O O . GLU A 1 91 ? 5.249 -10.414 9.702 1.00 93.88 91 GLU A O 1
ATOM 745 N N . GLN A 1 92 ? 6.295 -9.311 8.051 1.00 91.88 92 GLN A N 1
ATOM 746 C CA . GLN A 1 92 ? 5.843 -7.987 8.505 1.00 91.88 92 GLN A CA 1
ATOM 747 C C . GLN A 1 92 ? 4.316 -7.851 8.457 1.00 91.88 92 GLN A C 1
ATOM 749 O O . GLN A 1 92 ? 3.722 -7.315 9.392 1.00 91.88 92 GLN A O 1
ATOM 754 N N . LEU A 1 93 ? 3.677 -8.352 7.398 1.00 91.75 93 LEU A N 1
ATOM 755 C CA . LEU A 1 93 ? 2.216 -8.330 7.262 1.00 91.75 93 LEU A CA 1
ATOM 756 C C . LEU A 1 93 ? 1.535 -9.401 8.120 1.00 91.75 93 LEU A C 1
ATOM 758 O O . LEU A 1 93 ? 0.458 -9.153 8.660 1.00 91.75 93 LEU A O 1
ATOM 762 N N . LYS A 1 94 ? 2.191 -10.546 8.335 1.00 93.88 94 LYS A N 1
ATOM 763 C CA . LYS A 1 94 ? 1.727 -11.604 9.243 1.00 93.88 94 LYS A CA 1
ATOM 764 C C . LYS A 1 94 ? 1.609 -11.124 10.688 1.00 93.88 94 LYS A C 1
ATOM 766 O O . LYS A 1 94 ? 0.631 -11.436 11.359 1.00 93.88 94 LYS A O 1
ATOM 771 N N . LYS A 1 95 ? 2.547 -10.294 11.162 1.00 91.62 95 LYS A N 1
ATOM 772 C CA . LYS A 1 95 ? 2.468 -9.651 12.494 1.00 91.62 95 LYS A CA 1
ATOM 773 C C . LYS A 1 95 ? 1.212 -8.793 12.676 1.00 91.62 95 LYS A C 1
ATOM 775 O O . LYS A 1 95 ? 0.797 -8.561 13.805 1.00 91.62 95 LYS A O 1
ATOM 780 N N . LEU A 1 96 ? 0.620 -8.339 11.573 1.00 90.31 96 LEU A N 1
ATOM 781 C CA . LEU A 1 96 ? -0.586 -7.513 11.527 1.00 90.31 96 LEU A CA 1
ATOM 782 C C . LEU A 1 96 ? -1.833 -8.314 11.095 1.00 90.31 96 LEU A C 1
ATOM 784 O O . LEU A 1 96 ? -2.904 -7.733 10.925 1.00 90.31 96 LEU A O 1
ATOM 788 N N . GLY A 1 97 ? -1.705 -9.633 10.896 1.00 91.25 97 GLY A N 1
ATOM 789 C CA . GLY A 1 97 ? -2.791 -10.527 10.477 1.00 91.25 97 GLY A CA 1
ATOM 790 C C . GLY A 1 97 ? -3.261 -10.336 9.031 1.00 91.25 97 GLY A C 1
ATOM 791 O O . GLY A 1 97 ? -4.377 -10.719 8.689 1.00 91.25 97 GLY A O 1
ATOM 792 N N . VAL A 1 98 ? -2.440 -9.715 8.180 1.00 93.31 98 VAL A N 1
ATOM 793 C CA . VAL A 1 98 ? -2.801 -9.327 6.805 1.00 93.31 98 VAL A CA 1
ATOM 794 C C . VAL A 1 98 ? -1.817 -9.866 5.759 1.00 93.31 98 VAL A C 1
ATOM 796 O O . VAL A 1 98 ? -1.588 -9.247 4.722 1.00 93.31 98 VAL A O 1
ATOM 799 N N . GLU A 1 99 ? -1.227 -11.041 6.009 1.00 93.75 99 GLU A N 1
ATOM 800 C CA . GLU A 1 99 ? -0.294 -11.699 5.073 1.00 93.75 99 GLU A CA 1
ATOM 801 C C . GLU A 1 99 ? -0.884 -11.946 3.678 1.00 93.75 99 GLU A C 1
ATOM 803 O O . GLU A 1 99 ? -0.172 -11.868 2.684 1.00 93.75 99 GLU A O 1
ATOM 808 N N . HIS A 1 100 ? -2.196 -12.160 3.586 1.00 93.62 100 HIS A N 1
ATOM 809 C CA . HIS A 1 100 ? -2.892 -12.420 2.329 1.00 93.62 100 HIS A CA 1
ATOM 810 C C . HIS A 1 100 ? -2.802 -11.254 1.331 1.00 93.62 100 HIS A C 1
ATOM 812 O O . HIS A 1 100 ? -2.869 -11.483 0.126 1.00 93.62 100 HIS A O 1
ATOM 818 N N . TYR A 1 101 ? -2.609 -10.011 1.795 1.00 94.00 101 TYR A N 1
ATOM 819 C CA . TYR A 1 101 ? -2.359 -8.882 0.893 1.00 94.00 101 TYR A CA 1
ATOM 820 C C . TYR A 1 101 ? -1.010 -8.997 0.188 1.00 94.00 101 TYR A C 1
ATOM 822 O O . TYR A 1 101 ? -0.901 -8.614 -0.976 1.00 94.00 101 TYR A O 1
ATOM 830 N N . TRP A 1 102 ? 0.002 -9.538 0.874 1.00 93.69 102 TRP A N 1
ATOM 831 C CA . TRP A 1 102 ? 1.290 -9.834 0.255 1.00 93.69 102 TRP A CA 1
ATOM 832 C C . TRP A 1 102 ? 1.139 -10.935 -0.782 1.00 93.69 102 TRP A C 1
ATOM 834 O O . TRP A 1 102 ? 1.526 -10.740 -1.927 1.00 93.6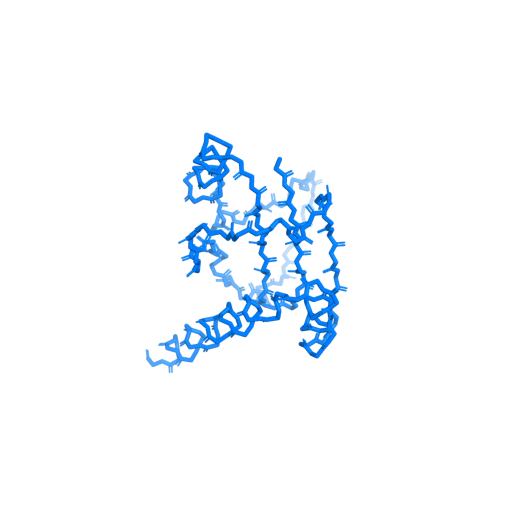9 102 TRP A O 1
ATOM 844 N N . ASP A 1 103 ? 0.526 -12.052 -0.387 1.00 92.69 103 ASP A N 1
ATOM 845 C CA . ASP A 1 103 ? 0.391 -13.232 -1.240 1.00 92.69 103 ASP A CA 1
ATOM 846 C C . ASP A 1 103 ? -0.377 -12.881 -2.535 1.00 92.69 103 ASP A C 1
ATOM 848 O O . ASP A 1 103 ? 0.037 -13.272 -3.628 1.00 92.69 103 ASP A O 1
ATOM 852 N N . LEU A 1 104 ? -1.431 -12.058 -2.441 1.00 92.94 104 LEU A N 1
ATOM 853 C CA . LEU A 1 104 ? -2.188 -11.568 -3.598 1.00 92.94 104 LEU A CA 1
ATOM 854 C C . LEU A 1 104 ? -1.363 -10.630 -4.494 1.00 92.94 104 LEU A C 1
ATOM 856 O O . LEU A 1 104 ? -1.321 -10.823 -5.709 1.00 92.94 104 LEU A O 1
ATOM 860 N N . ALA A 1 105 ? -0.713 -9.616 -3.913 1.00 92.69 105 ALA A N 1
ATOM 861 C CA . ALA A 1 105 ? 0.067 -8.644 -4.679 1.00 92.69 105 ALA A CA 1
ATOM 862 C C . ALA A 1 105 ? 1.284 -9.290 -5.349 1.00 92.69 105 ALA A C 1
ATOM 864 O O . ALA A 1 105 ? 1.551 -9.033 -6.520 1.00 92.69 105 ALA A O 1
ATOM 865 N N . TYR A 1 106 ? 1.989 -10.161 -4.631 1.00 90.81 106 TYR A N 1
ATOM 866 C CA . TYR A 1 106 ? 3.149 -10.868 -5.153 1.00 90.81 106 TYR A CA 1
ATOM 867 C C . TYR A 1 106 ? 2.754 -11.822 -6.283 1.00 90.81 106 TYR A C 1
ATOM 869 O O . TYR A 1 106 ? 3.360 -11.771 -7.349 1.00 90.81 106 TYR A O 1
ATOM 877 N N . SER A 1 107 ? 1.683 -12.606 -6.110 1.00 90.00 107 SER A N 1
ATOM 878 C CA . SER A 1 107 ? 1.182 -13.499 -7.167 1.00 90.00 107 SER A CA 1
ATOM 879 C C . SER A 1 107 ? 0.769 -12.728 -8.422 1.00 90.00 107 SER A C 1
ATOM 881 O O . SER A 1 107 ? 1.109 -13.140 -9.527 1.00 90.00 107 SER A O 1
ATOM 883 N N . SER A 1 108 ? 0.082 -11.588 -8.265 1.00 86.81 108 SER A N 1
ATOM 884 C CA . SER A 1 108 ? -0.298 -10.728 -9.394 1.00 86.81 108 SER A CA 1
ATOM 885 C C . SER A 1 108 ? 0.929 -10.213 -10.146 1.00 86.81 108 SER A C 1
ATOM 887 O O . SER A 1 108 ? 0.966 -10.280 -11.369 1.00 86.81 108 SER A O 1
ATOM 889 N N . THR A 1 109 ? 1.951 -9.741 -9.426 1.00 86.56 109 THR A N 1
ATOM 890 C CA . THR A 1 109 ? 3.185 -9.233 -10.040 1.00 86.56 109 THR A CA 1
ATOM 891 C C . THR A 1 109 ? 3.967 -10.339 -10.747 1.00 86.56 109 THR A C 1
ATOM 893 O O . THR A 1 109 ? 4.450 -10.128 -11.853 1.00 86.56 109 THR A O 1
ATOM 896 N N . VAL A 1 110 ? 4.079 -11.528 -10.146 1.00 85.50 110 VAL A N 1
ATOM 897 C CA . VAL A 1 110 ? 4.778 -12.671 -10.760 1.00 85.50 110 VAL A CA 1
ATOM 898 C C . VAL A 1 110 ? 4.084 -13.117 -12.048 1.00 85.50 110 VAL A C 1
ATOM 900 O O . VAL A 1 110 ? 4.764 -13.386 -13.034 1.00 85.50 110 VAL A O 1
ATOM 903 N N . LEU A 1 111 ? 2.748 -13.160 -12.066 1.00 81.62 111 LEU A N 1
ATOM 904 C CA . LEU A 1 111 ? 1.984 -13.498 -13.270 1.00 81.62 111 LEU A CA 1
ATOM 905 C C . LEU A 1 111 ? 2.149 -12.456 -14.380 1.00 81.62 111 LEU A C 1
ATOM 907 O O . LEU A 1 111 ? 2.265 -12.835 -15.540 1.00 81.62 111 LEU A O 1
ATOM 911 N N . GLU A 1 112 ? 2.177 -11.165 -14.040 1.00 79.25 112 GLU A N 1
ATOM 912 C CA . GLU A 1 112 ? 2.432 -10.110 -15.026 1.00 79.25 112 GLU A CA 1
ATOM 913 C C . GLU A 1 112 ? 3.842 -10.216 -15.616 1.00 79.25 112 GLU A C 1
ATOM 915 O O . GLU A 1 112 ? 3.990 -10.155 -16.830 1.00 79.25 112 GLU A O 1
ATOM 920 N N . LEU A 1 113 ? 4.860 -10.450 -14.782 1.00 75.19 113 LEU A N 1
ATOM 921 C CA . LEU A 1 113 ? 6.236 -10.626 -15.255 1.00 75.19 113 LEU A CA 1
ATOM 922 C C . LEU A 1 113 ? 6.386 -11.861 -16.153 1.00 75.19 113 LEU A C 1
ATOM 924 O O . LEU A 1 113 ? 7.092 -11.797 -17.148 1.00 75.19 113 LEU A O 1
ATOM 928 N N . ALA A 1 114 ? 5.705 -12.963 -15.831 1.00 73.62 114 ALA A N 1
ATOM 929 C CA . ALA A 1 114 ? 5.726 -14.174 -16.652 1.00 73.62 114 ALA A CA 1
ATOM 930 C C . ALA A 1 114 ? 4.956 -14.026 -17.980 1.00 73.62 114 ALA A C 1
ATOM 932 O O . ALA A 1 114 ? 5.189 -14.794 -18.910 1.00 73.62 114 ALA A O 1
ATOM 933 N N . GLY A 1 115 ? 4.014 -13.080 -18.061 1.00 62.00 115 GLY A N 1
ATOM 934 C CA . GLY A 1 115 ? 3.243 -12.795 -19.272 1.00 62.00 115 GLY A CA 1
ATOM 935 C C . GLY A 1 115 ? 3.968 -11.901 -20.282 1.00 62.00 115 GLY A C 1
ATOM 936 O O . GLY A 1 115 ? 3.628 -11.954 -21.459 1.00 62.00 115 GLY A O 1
ATOM 937 N N . ASP A 1 116 ? 4.958 -11.120 -19.840 1.00 57.41 116 ASP A N 1
ATOM 938 C CA . ASP A 1 116 ? 5.757 -10.218 -20.688 1.00 57.41 116 ASP A CA 1
ATOM 939 C C . ASP A 1 116 ? 6.915 -10.939 -21.430 1.00 57.41 116 ASP A C 1
ATOM 941 O O . ASP A 1 116 ? 7.594 -10.319 -22.247 1.00 57.41 116 ASP A O 1
ATOM 945 N N . ASP A 1 117 ? 7.130 -12.241 -21.185 1.00 50.91 117 ASP A N 1
ATOM 946 C CA . ASP A 1 117 ? 8.183 -13.073 -21.807 1.00 50.91 117 ASP A CA 1
ATOM 947 C C . ASP A 1 117 ? 7.722 -13.848 -23.078 1.00 50.91 117 ASP A C 1
ATOM 949 O O . ASP A 1 117 ? 8.439 -14.737 -23.552 1.00 50.91 117 ASP A O 1
ATOM 953 N N . ILE A 1 118 ? 6.540 -13.545 -23.645 1.00 40.44 118 ILE A N 1
ATOM 954 C CA . ILE A 1 118 ? 5.991 -14.159 -24.884 1.00 40.44 118 ILE A CA 1
ATOM 955 C C . ILE A 1 118 ? 5.834 -13.134 -26.010 1.00 40.44 118 ILE A C 1
ATOM 957 O O . ILE A 1 118 ? 5.214 -12.074 -25.772 1.00 40.44 118 ILE A O 1
#

Radius of gyration: 16.91 Å; Cα contacts (8 Å, |Δi|>4): 109; chains: 1; bounding box: 44×35×38 Å

Secondary structure (DSSP, 8-state):
-E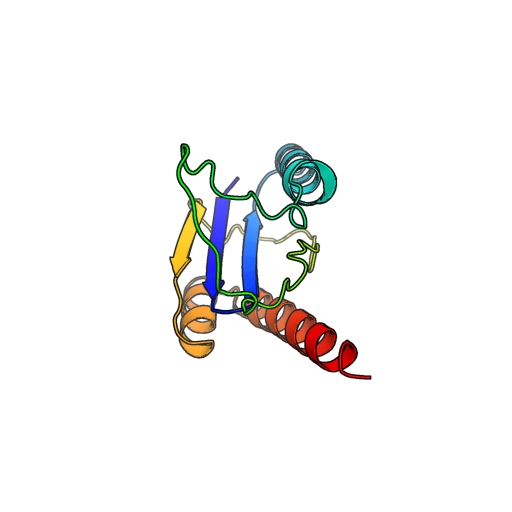EEEEE-TT--EEEEE--HHHHHHHHHIIIIIS-SSS-------S--------S---------------SS---SSEEEEE-SSHHHHHHHHHTTT-HHHHHHHHHHHHHHHHHTT-

Solvent-accessible surface area (backbone atoms only — not comparable to full-atom values): 7575 Å² total; per-residue (Å²): 116,19,22,41,34,41,41,30,98,96,57,72,46,78,48,78,47,64,57,71,74,56,47,56,53,48,50,46,40,58,63,68,66,50,64,54,63,58,74,74,72,71,89,66,75,94,75,88,84,86,88,81,98,78,71,82,80,68,70,44,75,70,79,86,83,80,85,86,89,73,96,67,87,69,51,94,50,72,45,79,44,82,29,97,45,70,70,54,48,36,48,61,31,44,79,51,75,46,33,64,60,46,56,52,49,51,52,53,51,53,53,52,60,65,60,71,78,113

Nearest PDB structures (foldseek):
  8h6l-assembly1_4B  TM=9.793E-01  e=1.140E-09  Homo sapiens
  8r0a-assembly1_J  TM=9.815E-01  e=1.826E-09  Homo sapiens
  6qx9-assembly1_4A  TM=9.794E-01  e=2.235E-09  Homo sapiens
  8qo9-assembly1_J  TM=9.706E-01  e=5.011E-09  Homo sapiens
  8qpe-assembly1_J  TM=9.845E-01  e=9.182E-09  Homo sapiens

Organism: Biomphalaria glabrata (NCBI:txid6526)

pLDDT: mean 81.94, std 17.98, range [39.03, 95.81]

InterPro domains:
  IPR010541 Small nuclear ribonucleoprotein Prp3, C-terminal domain [PF06544] (1-105)
  IPR027104 U4/U6 small nuclear ribonucleoprotein Prp3 [PTHR14212] (1-108)

Mean predicted aligned error: 9.06 Å

Foldseek 3Di:
DAFEWEAEDQAIDTDDDDDPVVVVVVCCCQAPVDQQQPPPPPPDDDDDDDDDPDDPSPRGHD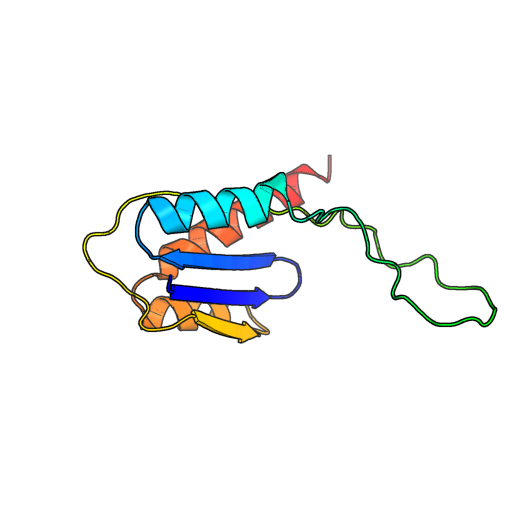DDQDDDDDPDDLGPHHYYDYDHDLVRVLVVCVVSVRSVSSVSRVVVVVVVVVVVPD

Sequence (118 aa):
MTGITIIYKDCNVVVVEGGPKQQRKFKRLMLNRIKWSESHRRVKDNDDKDDDVSSVDKTNKCVLVWEGMVKTRSFDEMKFKTCPTESFAREQLKKLGVEHYWDLAYSSTVLELAGDDI